Protein AF-A0A6H1RC22-F1 (afdb_monomer)

Mean predicted aligned error: 8.2 Å

Nearest PDB structures (foldseek):
  5hxy-assembly5_E  TM=3.233E-01  e=3.311E+00  Thermoplasma acidophilum DSM 1728

Secondary structure (DSSP, 8-state):
-EEES--TTS--SEEE-------SSHHHHHHHHHHHHHHHHHHHHHTT------------PPP---HHHHHHHHHHHHTTT-TTHHHHHHHHHHHTTSTT---TT----SSBGGG--SSTT--B-HHHHHHHHHHHHHHHHHHH--

Radius of gyration: 21.7 Å; Cα contacts (8 Å, |Δi|>4): 119; chains: 1; bounding box: 46×26×67 Å

Structure (mmCIF, N/CA/C/O backbone):
data_AF-A0A6H1RC22-F1
#
_entry.id   AF-A0A6H1RC22-F1
#
loop_
_atom_site.group_PDB
_atom_site.id
_atom_site.type_symbol
_atom_site.label_atom_id
_atom_site.label_alt_id
_atom_site.label_comp_id
_atom_site.label_asym_id
_atom_site.label_entity_id
_atom_site.label_seq_id
_atom_site.pdbx_PDB_ins_code
_atom_site.Cartn_x
_atom_site.Cartn_y
_atom_site.Cartn_z
_atom_site.occupancy
_atom_site.B_iso_or_equiv
_atom_site.auth_seq_id
_atom_site.auth_comp_id
_atom_site.auth_asym_id
_atom_site.auth_atom_id
_atom_site.pdbx_PDB_model_num
ATOM 1 N N . MET A 1 1 ? -0.092 2.365 15.986 1.00 82.75 1 MET A N 1
ATOM 2 C CA . MET A 1 1 ? -1.195 2.708 16.906 1.00 82.75 1 MET A CA 1
ATOM 3 C C . MET A 1 1 ? -0.612 3.524 18.036 1.00 82.75 1 MET A C 1
ATOM 5 O O . MET A 1 1 ? 0.384 3.099 18.607 1.00 82.75 1 MET A O 1
ATOM 9 N N . ASN A 1 2 ? -1.194 4.681 18.311 1.00 93.25 2 ASN A N 1
ATOM 10 C CA . ASN A 1 2 ? -0.829 5.517 19.444 1.00 93.25 2 ASN A CA 1
ATOM 11 C C . ASN A 1 2 ? -1.959 5.438 20.474 1.00 93.25 2 ASN A C 1
ATOM 13 O O . ASN A 1 2 ? -3.116 5.548 20.090 1.00 93.25 2 ASN A O 1
ATOM 17 N N . THR A 1 3 ? -1.657 5.210 21.743 1.00 95.94 3 THR A N 1
ATOM 18 C CA . THR A 1 3 ? -2.657 5.199 22.823 1.00 95.94 3 THR A CA 1
ATOM 19 C C . THR A 1 3 ? -2.416 6.394 23.732 1.00 95.94 3 THR A C 1
ATOM 21 O O . THR A 1 3 ? -1.354 6.993 23.677 1.00 95.94 3 THR A O 1
ATOM 24 N N . LEU A 1 4 ? -3.372 6.785 24.566 1.00 95.75 4 LEU A N 1
ATOM 25 C CA . LEU A 1 4 ? -3.155 7.802 25.598 1.00 95.75 4 LEU A CA 1
ATOM 26 C C . LEU A 1 4 ? -3.646 7.265 26.949 1.00 95.75 4 LEU A C 1
ATOM 28 O O . LEU A 1 4 ? -4.725 6.670 26.989 1.00 95.75 4 LEU A O 1
ATOM 32 N N . PRO A 1 5 ? -2.886 7.442 28.050 1.00 96.06 5 PRO A N 1
ATOM 33 C CA . PRO A 1 5 ? -1.642 8.219 28.171 1.00 96.06 5 PRO A CA 1
ATOM 34 C C . PRO A 1 5 ? -0.338 7.428 27.912 1.00 96.06 5 PRO A C 1
ATOM 36 O O . PRO A 1 5 ? 0.733 7.931 28.222 1.00 96.06 5 PRO A O 1
ATOM 39 N N . GLN A 1 6 ? -0.402 6.200 27.380 1.00 94.19 6 GLN A N 1
ATOM 40 C CA . GLN A 1 6 ? 0.762 5.304 27.179 1.00 94.19 6 GLN A CA 1
ATOM 41 C C . GLN A 1 6 ? 1.479 4.854 28.463 1.00 94.19 6 GLN A C 1
ATOM 43 O O . GLN A 1 6 ? 2.670 4.554 28.439 1.00 94.19 6 GLN A O 1
ATOM 48 N N . GLN A 1 7 ? 0.755 4.751 29.579 1.00 96.56 7 GLN A N 1
ATOM 49 C CA . GLN A 1 7 ? 1.312 4.259 30.840 1.00 96.56 7 GLN A CA 1
ATOM 50 C C . GLN A 1 7 ? 1.029 2.766 31.020 1.00 96.56 7 GLN A C 1
ATOM 52 O O . GLN A 1 7 ? -0.097 2.314 30.834 1.00 96.56 7 GLN A O 1
ATOM 57 N N . VAL A 1 8 ? 2.046 2.006 31.433 1.00 94.94 8 VAL A N 1
ATOM 58 C CA . VAL A 1 8 ? 1.990 0.533 31.542 1.00 94.94 8 VAL A CA 1
ATOM 59 C C . VAL A 1 8 ? 0.913 0.009 32.499 1.00 94.94 8 VAL A C 1
ATOM 61 O O . VAL A 1 8 ? 0.466 -1.123 32.357 1.00 94.94 8 VAL A O 1
ATOM 64 N N . ASN A 1 9 ? 0.499 0.819 33.474 1.00 96.19 9 ASN A N 1
ATOM 65 C CA . ASN A 1 9 ? -0.458 0.468 34.524 1.00 96.19 9 ASN A CA 1
ATOM 66 C C . ASN A 1 9 ? -1.763 1.282 34.460 1.00 96.19 9 ASN A C 1
ATOM 68 O O . ASN A 1 9 ? -2.521 1.289 35.428 1.00 96.19 9 ASN A O 1
ATOM 72 N N . VAL A 1 10 ? -2.019 1.985 33.354 1.00 96.88 10 VAL A N 1
ATOM 73 C CA . VAL A 1 10 ? -3.242 2.772 33.154 1.00 96.88 10 VAL A CA 1
ATOM 74 C C . VAL A 1 10 ? -3.958 2.243 31.922 1.00 96.88 10 VAL A C 1
ATOM 76 O O . VAL A 1 10 ? -3.371 2.167 30.843 1.00 96.88 10 VAL A O 1
ATOM 79 N N . VAL A 1 11 ? -5.236 1.893 32.073 1.00 95.56 11 VAL A N 1
ATOM 80 C CA . VAL A 1 11 ? -6.078 1.523 30.929 1.00 95.56 11 VAL A CA 1
ATOM 81 C C . VAL A 1 11 ? -6.165 2.729 29.982 1.00 95.56 11 VAL A C 1
ATOM 83 O O . VAL A 1 11 ? -6.509 3.819 30.448 1.00 95.56 11 VAL A O 1
ATOM 86 N N . PRO A 1 12 ? -5.842 2.582 28.683 1.00 96.44 12 PRO A N 1
ATOM 87 C CA . PRO A 1 12 ? -5.898 3.697 27.748 1.00 96.44 12 PRO A CA 1
ATOM 88 C C . PRO A 1 12 ? -7.293 4.311 27.658 1.00 96.44 12 PRO A C 1
ATOM 90 O O . PRO A 1 12 ? -8.277 3.597 27.484 1.00 96.44 12 PRO A O 1
ATOM 93 N N . ALA A 1 13 ? -7.363 5.638 27.719 1.00 96.31 13 ALA A N 1
ATOM 94 C CA . ALA A 1 13 ? -8.609 6.380 27.538 1.00 96.31 13 ALA A CA 1
ATOM 95 C C . ALA A 1 13 ? -8.909 6.663 26.057 1.00 96.31 13 ALA A C 1
ATOM 97 O O . ALA A 1 13 ? -10.050 6.924 25.694 1.00 96.31 13 ALA A O 1
ATOM 98 N N . ALA A 1 14 ? -7.883 6.631 25.201 1.00 96.06 14 ALA A N 1
ATOM 99 C CA . ALA A 1 14 ? -8.016 6.858 23.768 1.00 96.06 14 ALA A CA 1
ATOM 100 C C . ALA A 1 14 ? -6.953 6.085 22.982 1.00 96.06 14 ALA A C 1
ATOM 102 O O . ALA A 1 14 ? -5.861 5.800 23.488 1.00 96.06 14 ALA A O 1
ATOM 103 N N . ALA A 1 15 ? -7.267 5.795 21.720 1.00 95.44 15 ALA A N 1
ATOM 104 C CA . ALA A 1 15 ? -6.332 5.244 20.753 1.00 95.44 15 ALA A CA 1
ATOM 105 C C . ALA A 1 15 ? -6.523 5.901 19.381 1.00 95.44 15 ALA A C 1
ATOM 107 O O . ALA A 1 15 ? -7.643 6.129 18.936 1.00 95.44 15 ALA A O 1
ATOM 108 N N . THR A 1 16 ? -5.416 6.165 18.696 1.00 95.88 16 THR A N 1
ATOM 109 C CA . THR A 1 16 ? -5.369 6.639 17.315 1.00 95.88 16 THR A CA 1
ATOM 110 C C . THR A 1 16 ? -4.681 5.590 16.454 1.00 95.88 16 THR A C 1
ATOM 112 O O . THR A 1 16 ? -3.581 5.106 16.758 1.00 95.88 16 THR A O 1
ATOM 115 N N . LEU A 1 17 ? -5.340 5.233 15.357 1.00 95.50 17 LEU A N 1
ATOM 116 C CA . LEU A 1 17 ? -4.864 4.262 14.385 1.00 95.50 17 LEU A CA 1
ATOM 117 C C . LEU A 1 17 ? -4.802 4.918 13.007 1.00 95.50 17 LEU A C 1
ATOM 119 O O . LEU A 1 17 ? -5.612 5.777 12.678 1.00 95.50 17 LEU A O 1
ATOM 123 N N . THR A 1 18 ? -3.843 4.479 12.201 1.00 95.25 18 THR A N 1
ATOM 124 C CA . THR A 1 18 ? -3.734 4.847 10.789 1.00 95.25 18 THR A CA 1
ATOM 125 C C . THR A 1 18 ? -3.823 3.562 9.989 1.00 95.25 18 THR A C 1
ATOM 127 O O . THR A 1 18 ? -3.180 2.573 10.347 1.00 95.25 18 THR A O 1
ATOM 130 N N . VAL A 1 19 ? -4.629 3.570 8.932 1.00 93.19 19 VAL A N 1
ATOM 131 C CA . VAL A 1 19 ? -4.853 2.406 8.075 1.00 93.19 19 VAL A CA 1
ATOM 132 C C . VAL A 1 19 ? -4.487 2.783 6.647 1.00 93.19 19 VAL A C 1
ATOM 134 O O . VAL A 1 19 ? -4.988 3.775 6.123 1.00 93.19 19 VAL A O 1
ATOM 137 N N . ASP A 1 20 ? -3.611 1.994 6.030 1.00 91.69 20 ASP A N 1
ATOM 138 C CA . ASP A 1 20 ? -3.251 2.118 4.618 1.00 91.69 20 ASP A CA 1
ATOM 139 C C . ASP A 1 20 ? -3.984 1.032 3.827 1.00 91.69 20 ASP A C 1
ATOM 141 O O . ASP A 1 20 ? -3.882 -0.154 4.145 1.00 91.69 20 ASP A O 1
ATOM 145 N N . LEU A 1 21 ? -4.757 1.439 2.820 1.00 89.88 21 LEU A N 1
ATOM 146 C CA . LEU A 1 21 ? -5.548 0.536 1.989 1.00 89.88 21 LEU A CA 1
ATOM 147 C C . LEU A 1 21 ? -5.110 0.651 0.536 1.00 89.88 21 LEU A C 1
ATOM 149 O O . LEU A 1 21 ? -4.992 1.751 -0.005 1.00 89.88 21 LEU A O 1
ATOM 153 N N . ARG A 1 22 ? -4.912 -0.500 -0.109 1.00 85.50 22 ARG A N 1
ATOM 154 C CA . ARG A 1 22 ? -4.491 -0.589 -1.509 1.00 85.50 22 ARG A CA 1
ATOM 155 C C . ARG A 1 22 ? -5.310 -1.638 -2.231 1.00 85.50 22 ARG A C 1
ATOM 157 O O . ARG A 1 22 ? -5.497 -2.746 -1.734 1.00 85.50 22 ARG A O 1
ATOM 164 N N . ALA A 1 23 ? -5.795 -1.275 -3.408 1.00 83.19 23 ALA A N 1
ATOM 165 C CA . ALA A 1 23 ? -6.397 -2.203 -4.345 1.00 83.19 23 ALA A CA 1
ATOM 166 C C . ALA A 1 23 ? -6.161 -1.694 -5.773 1.00 83.19 23 ALA A C 1
ATOM 168 O O . ALA A 1 23 ? -6.157 -0.479 -5.984 1.00 83.19 23 ALA A O 1
ATOM 169 N N . PRO A 1 24 ? -6.012 -2.596 -6.760 1.00 75.75 24 PRO A N 1
ATOM 170 C CA . PRO A 1 24 ? -5.891 -2.202 -8.162 1.00 75.75 24 PRO A CA 1
ATOM 171 C C . PRO A 1 24 ? -7.185 -1.570 -8.695 1.00 75.75 24 PRO A C 1
ATOM 173 O O . PRO A 1 24 ? -7.148 -0.766 -9.621 1.00 75.75 24 PRO A O 1
ATOM 176 N N . GLU A 1 25 ? -8.328 -1.928 -8.103 1.00 82.81 25 GLU A N 1
ATOM 177 C CA . GLU A 1 25 ? -9.649 -1.456 -8.497 1.00 82.81 25 GLU A CA 1
ATOM 178 C C . GLU A 1 25 ? -10.238 -0.509 -7.450 1.00 82.81 25 GLU A C 1
ATOM 180 O O . GLU A 1 25 ? -10.356 -0.832 -6.265 1.00 82.81 25 GLU A O 1
ATOM 185 N N . GLU A 1 26 ? -10.692 0.646 -7.929 1.00 86.62 26 GLU A N 1
ATOM 186 C CA . GLU A 1 26 ? -11.324 1.704 -7.141 1.00 86.62 26 GLU A CA 1
ATOM 187 C C . GLU A 1 26 ? -12.525 1.203 -6.322 1.00 86.62 26 GLU A C 1
ATOM 189 O O . GLU A 1 26 ? -12.662 1.530 -5.142 1.00 86.62 26 GLU A O 1
ATOM 194 N N . ALA A 1 27 ? -13.365 0.358 -6.925 1.00 90.50 27 ALA A N 1
ATOM 195 C CA . ALA A 1 27 ? -14.555 -0.192 -6.278 1.00 90.50 27 ALA A CA 1
ATOM 196 C C . ALA A 1 27 ? -14.208 -1.099 -5.085 1.00 90.50 27 ALA A C 1
ATOM 198 O O . ALA A 1 27 ? -14.897 -1.081 -4.063 1.00 90.50 27 ALA A O 1
ATOM 199 N N . VAL A 1 28 ? -13.119 -1.865 -5.191 1.00 90.81 28 VAL A N 1
ATOM 200 C CA . VAL A 1 28 ? -12.635 -2.724 -4.104 1.00 90.81 28 VAL A CA 1
ATOM 201 C C . VAL A 1 28 ? -12.114 -1.869 -2.952 1.00 90.81 28 VAL A C 1
ATOM 203 O O . VAL A 1 28 ? -12.442 -2.139 -1.797 1.00 90.81 28 VAL A O 1
ATOM 206 N N . LEU A 1 29 ? -11.367 -0.805 -3.261 1.00 90.88 29 LEU A N 1
ATOM 207 C CA . LEU A 1 29 ? -10.841 0.120 -2.258 1.00 90.88 29 LEU A CA 1
ATOM 208 C C . LEU A 1 29 ? -11.969 0.853 -1.512 1.00 90.88 29 LEU A C 1
ATOM 210 O O . LEU A 1 29 ? -11.961 0.901 -0.284 1.00 90.88 29 LEU A O 1
ATOM 214 N N . ALA A 1 30 ? -12.984 1.334 -2.236 1.00 91.88 30 ALA A N 1
ATOM 215 C CA . ALA A 1 30 ? -14.161 1.971 -1.645 1.00 91.88 30 ALA A CA 1
ATOM 216 C C . ALA A 1 30 ? -14.951 1.014 -0.734 1.00 91.88 30 ALA A C 1
ATOM 218 O O . ALA A 1 30 ? -15.383 1.398 0.355 1.00 91.88 30 ALA A O 1
ATOM 219 N N . LYS A 1 31 ? -15.101 -0.254 -1.145 1.00 95.56 31 LYS A N 1
ATOM 220 C CA . LYS A 1 31 ? -15.747 -1.285 -0.321 1.00 95.56 31 LYS A CA 1
ATOM 221 C C . LYS A 1 31 ? -14.960 -1.560 0.963 1.00 95.56 31 LYS A C 1
ATOM 223 O O . LYS A 1 31 ? -15.568 -1.664 2.025 1.00 95.56 31 LYS A O 1
ATOM 228 N N . ALA A 1 32 ? -13.634 -1.669 0.876 1.00 94.50 32 ALA A N 1
ATOM 229 C CA . ALA A 1 32 ? -12.775 -1.891 2.039 1.00 94.50 32 ALA A CA 1
ATOM 230 C C . ALA A 1 32 ? -12.833 -0.714 3.026 1.00 94.50 32 ALA A C 1
ATOM 232 O O . ALA A 1 32 ? -12.961 -0.933 4.228 1.00 94.50 32 ALA A O 1
ATOM 233 N N . GLU A 1 33 ? -12.811 0.524 2.524 1.00 94.06 33 GLU A N 1
ATOM 234 C CA . GLU A 1 33 ? -12.937 1.724 3.357 1.00 94.06 33 GLU A CA 1
ATOM 235 C C . GLU A 1 33 ? -14.275 1.751 4.111 1.00 94.06 33 GLU A C 1
ATOM 237 O O . GLU A 1 33 ? -14.307 1.970 5.322 1.00 94.06 33 GLU A O 1
ATOM 242 N N . SER A 1 34 ? -15.379 1.460 3.413 1.00 95.12 34 SER A N 1
ATOM 243 C CA . SER A 1 34 ? -16.701 1.373 4.037 1.00 95.12 34 SER A CA 1
ATOM 244 C C . SER A 1 34 ? -16.761 0.268 5.094 1.00 95.12 34 SER A C 1
ATOM 246 O O . SER A 1 34 ? -17.272 0.502 6.188 1.00 95.12 34 SER A O 1
ATOM 248 N N . ALA A 1 35 ? -16.201 -0.911 4.809 1.00 96.62 35 ALA A N 1
ATOM 249 C CA . ALA A 1 35 ? -16.182 -2.027 5.750 1.00 96.62 35 ALA A CA 1
ATOM 250 C C . ALA A 1 35 ? -15.399 -1.699 7.031 1.00 96.62 35 ALA A C 1
ATOM 252 O O . ALA A 1 35 ? -15.850 -2.035 8.121 1.00 96.62 35 ALA A O 1
ATOM 253 N N . ILE A 1 36 ? -14.260 -1.010 6.915 1.00 95.69 36 ILE A N 1
ATOM 254 C CA . ILE A 1 36 ? -13.455 -0.600 8.075 1.00 95.69 36 ILE A CA 1
ATOM 255 C C . ILE A 1 36 ? -14.195 0.413 8.939 1.00 95.69 36 ILE A C 1
ATOM 257 O O . ILE A 1 36 ? -14.136 0.309 10.162 1.00 95.69 36 ILE A O 1
ATOM 261 N N . ARG A 1 37 ? -14.909 1.364 8.327 1.00 95.25 37 ARG A N 1
ATOM 262 C CA . ARG A 1 37 ? -15.712 2.331 9.080 1.00 95.25 37 ARG A CA 1
ATOM 263 C C . ARG A 1 37 ? -16.806 1.644 9.895 1.00 95.25 37 ARG A C 1
ATOM 265 O O . ARG A 1 37 ? -16.841 1.835 11.103 1.00 95.25 37 ARG A O 1
ATOM 272 N N . HIS A 1 38 ? -17.623 0.807 9.255 1.00 96.69 38 HIS A N 1
ATOM 273 C CA . HIS A 1 38 ? -18.692 0.081 9.950 1.00 96.69 38 HIS A CA 1
ATOM 274 C C . HIS A 1 38 ? -18.128 -0.821 11.051 1.00 96.69 38 HIS A C 1
ATOM 276 O O . HIS A 1 38 ? -18.627 -0.823 12.168 1.00 96.69 38 HIS A O 1
ATOM 282 N N . PHE A 1 39 ? -17.028 -1.526 10.773 1.00 96.69 39 PHE A N 1
ATOM 283 C CA . PHE A 1 39 ? -16.373 -2.354 11.780 1.00 96.69 39 PHE A CA 1
ATOM 284 C C . PHE A 1 39 ? -15.890 -1.534 12.987 1.00 96.69 39 PHE A C 1
ATOM 286 O O . PHE A 1 39 ? -16.043 -1.970 14.124 1.00 96.69 39 PHE A O 1
ATOM 293 N N . ALA A 1 40 ? -15.322 -0.346 12.766 1.00 96.00 40 ALA A N 1
ATOM 294 C CA . ALA A 1 40 ? -14.889 0.527 13.854 1.00 96.00 40 ALA A CA 1
ATOM 295 C C . ALA A 1 40 ? -16.072 1.036 14.698 1.00 96.00 40 ALA A C 1
ATOM 297 O O . ALA A 1 40 ? -15.957 1.095 15.921 1.00 96.00 40 ALA A O 1
ATOM 298 N N . GLU A 1 41 ? -17.199 1.364 14.063 1.00 96.31 41 GLU A N 1
ATOM 299 C CA . GLU A 1 41 ? -18.441 1.763 14.739 1.00 96.31 41 GLU A CA 1
ATOM 300 C C . GLU A 1 41 ? -19.022 0.612 15.577 1.00 96.31 41 GLU A C 1
ATOM 302 O O . GLU A 1 41 ? -19.321 0.802 16.758 1.00 96.31 41 GLU A O 1
ATOM 307 N N . ASP A 1 42 ? -19.093 -0.598 15.013 1.00 97.50 42 ASP A N 1
ATOM 308 C CA . ASP A 1 42 ? -19.576 -1.799 15.704 1.00 97.50 42 ASP A CA 1
ATOM 309 C C . ASP A 1 42 ? -18.709 -2.142 16.923 1.00 97.50 42 ASP A C 1
ATOM 311 O O . ASP A 1 42 ? -19.223 -2.446 18.002 1.00 97.50 42 ASP A O 1
ATOM 315 N N . VAL A 1 43 ? -17.381 -2.068 16.775 1.00 96.25 43 VAL A N 1
ATOM 316 C CA . VAL A 1 43 ? -16.436 -2.304 17.876 1.00 96.25 43 VAL A CA 1
ATOM 317 C C . VAL A 1 43 ? -16.581 -1.228 18.951 1.00 96.25 43 VAL A C 1
ATOM 319 O O . VAL A 1 43 ? -16.615 -1.563 20.135 1.00 96.25 43 VAL A O 1
ATOM 322 N N . ALA A 1 44 ? -16.700 0.048 18.574 1.00 96.19 44 ALA A N 1
ATOM 323 C CA . ALA A 1 44 ? -16.901 1.122 19.542 1.00 96.19 44 ALA A CA 1
ATOM 324 C C . ALA A 1 44 ? -18.168 0.875 20.376 1.00 96.19 44 ALA A C 1
ATOM 326 O O . ALA A 1 44 ? -18.100 0.871 21.605 1.00 96.19 44 ALA A O 1
ATOM 327 N N . LEU A 1 45 ? -19.284 0.538 19.724 1.00 96.69 45 LEU A N 1
ATOM 328 C CA . LEU A 1 45 ? -20.536 0.216 20.405 1.00 96.69 45 LEU A CA 1
ATOM 329 C C . LEU A 1 45 ? -20.403 -1.007 21.325 1.00 96.69 45 LEU A C 1
ATOM 331 O O . LEU A 1 45 ? -20.816 -0.954 22.483 1.00 96.69 45 LEU A O 1
ATOM 335 N N . ALA A 1 46 ? -19.811 -2.098 20.832 1.00 98.00 46 ALA A N 1
ATOM 336 C CA . ALA A 1 46 ? -19.695 -3.353 21.574 1.00 98.00 46 ALA A CA 1
ATOM 337 C C . ALA A 1 46 ? -18.875 -3.218 22.869 1.00 98.00 46 ALA A C 1
ATOM 339 O O . ALA A 1 46 ? -19.167 -3.896 23.854 1.00 98.00 46 ALA A O 1
ATOM 340 N N . TYR A 1 47 ? -17.869 -2.340 22.877 1.00 96.44 47 TYR A N 1
ATOM 341 C CA . TYR A 1 47 ? -16.992 -2.117 24.029 1.00 96.44 47 TYR A CA 1
ATOM 342 C C . TYR A 1 47 ? -17.336 -0.855 24.834 1.00 96.44 47 TYR A C 1
ATOM 344 O O . TYR A 1 47 ? -16.619 -0.524 25.778 1.00 96.44 47 TYR A O 1
ATOM 352 N N . GLY A 1 48 ? -18.431 -0.160 24.502 1.00 96.62 48 GLY A N 1
ATOM 353 C CA . GLY A 1 48 ? -18.829 1.076 25.184 1.00 96.62 48 GLY A CA 1
ATOM 354 C C . GLY A 1 48 ? -17.833 2.225 24.988 1.00 96.62 48 GLY A C 1
ATOM 355 O O . GLY A 1 48 ? -17.686 3.075 25.864 1.00 96.62 48 GLY A O 1
ATOM 356 N N . CYS A 1 49 ? -17.120 2.225 23.864 1.00 96.31 49 CYS A N 1
ATOM 357 C CA . CYS A 1 49 ? -16.230 3.294 23.435 1.00 96.31 49 CYS A CA 1
ATOM 358 C C . CYS A 1 49 ? -16.929 4.213 22.423 1.00 96.31 49 CYS A C 1
ATOM 360 O O . CYS A 1 49 ? -18.004 3.915 21.906 1.00 96.31 49 CYS A O 1
ATOM 362 N N . GLU A 1 50 ? -16.278 5.326 22.099 1.00 96.19 50 GLU A N 1
ATOM 363 C CA . GLU A 1 50 ? -16.734 6.270 21.082 1.00 96.19 50 GLU A CA 1
ATOM 364 C C . GLU A 1 50 ? -15.722 6.335 19.934 1.00 96.19 50 GLU A C 1
ATOM 366 O O . GLU A 1 50 ? -14.517 6.480 20.159 1.00 96.19 50 GLU A O 1
ATOM 371 N N . LEU A 1 51 ? -16.210 6.254 18.693 1.00 95.88 51 LEU A N 1
ATOM 372 C CA . LEU A 1 51 ? -15.414 6.579 17.513 1.00 95.88 51 LEU A CA 1
ATOM 373 C C . LEU A 1 51 ? -15.463 8.094 17.292 1.00 95.88 51 LEU A C 1
ATOM 375 O O . LEU A 1 51 ? -16.391 8.610 16.676 1.00 95.88 51 LEU A O 1
ATOM 379 N N . THR A 1 52 ? -14.461 8.806 17.799 1.00 94.44 52 THR A N 1
ATOM 380 C CA . THR A 1 52 ? -14.434 10.276 1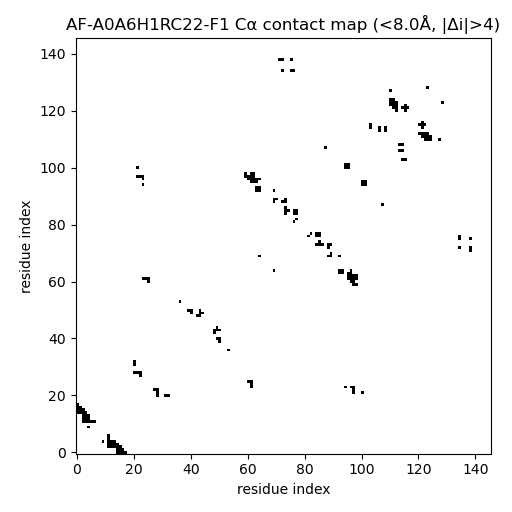7.755 1.00 94.44 52 THR A CA 1
ATOM 381 C C . THR A 1 52 ? -14.131 10.824 16.361 1.00 94.44 52 THR A C 1
ATOM 383 O O . THR A 1 52 ? -14.757 11.788 15.925 1.00 94.44 52 THR A O 1
ATOM 386 N N . THR A 1 53 ? -13.180 10.222 15.641 1.00 93.06 53 THR A N 1
ATOM 387 C CA . THR A 1 53 ? -12.806 10.631 14.282 1.00 93.06 53 THR A CA 1
ATOM 388 C C . THR A 1 53 ? -12.529 9.428 13.381 1.00 93.06 53 THR A C 1
ATOM 390 O O . THR A 1 53 ? -11.896 8.448 13.770 1.00 93.06 53 THR A O 1
ATOM 393 N N . CYS A 1 54 ? -12.999 9.512 12.134 1.00 94.19 54 CYS A N 1
ATOM 394 C CA . CYS A 1 54 ? -12.690 8.557 11.071 1.00 94.19 54 CYS A CA 1
ATOM 395 C C . CYS A 1 54 ? -12.627 9.304 9.735 1.00 94.19 54 CYS A C 1
ATOM 397 O O . CYS A 1 54 ? -13.636 9.489 9.049 1.00 94.19 54 CYS A O 1
ATOM 399 N N . GLU A 1 55 ? -11.432 9.761 9.375 1.00 93.56 55 GLU A N 1
ATOM 400 C CA . GLU A 1 55 ? -11.217 10.596 8.196 1.00 93.56 55 GLU A CA 1
ATOM 401 C C . GLU A 1 55 ? -10.298 9.939 7.168 1.00 93.56 55 GLU A C 1
ATOM 403 O O . GLU A 1 55 ? -9.397 9.162 7.489 1.00 93.56 55 GLU A O 1
ATOM 408 N N . ARG A 1 56 ? -10.522 10.282 5.898 1.00 92.81 56 ARG A N 1
ATOM 409 C CA . ARG A 1 56 ? -9.632 9.889 4.810 1.00 92.81 56 ARG A CA 1
ATOM 410 C C . ARG A 1 56 ? -8.515 10.921 4.695 1.00 92.81 56 ARG A C 1
ATOM 412 O O . ARG A 1 56 ? -8.750 12.025 4.219 1.00 92.81 56 ARG A O 1
ATOM 419 N N . MET A 1 57 ? -7.297 10.528 5.059 1.00 92.50 57 MET A N 1
ATOM 420 C CA . MET A 1 57 ? -6.125 11.410 4.987 1.00 92.50 57 MET A CA 1
ATOM 421 C C . MET A 1 57 ? -5.603 11.605 3.556 1.00 92.50 57 MET A C 1
ATOM 423 O O . MET A 1 57 ? -5.079 12.662 3.221 1.00 92.50 57 MET A O 1
ATOM 427 N N . SER A 1 58 ? -5.706 10.579 2.705 1.00 90.88 58 SER A N 1
ATOM 428 C CA . SER A 1 58 ? -5.185 10.614 1.334 1.00 90.88 58 SER A CA 1
ATOM 429 C C . SER A 1 58 ? -5.960 9.676 0.411 1.00 90.88 58 SER A C 1
ATOM 431 O O . SER A 1 58 ? -6.481 8.646 0.843 1.00 90.88 58 SER A O 1
ATOM 433 N N . ARG A 1 59 ? -6.025 10.030 -0.878 1.00 88.00 59 ARG A N 1
ATOM 434 C CA . ARG A 1 59 ? -6.546 9.174 -1.947 1.00 88.00 59 ARG A CA 1
ATOM 435 C C . ARG A 1 59 ? -5.681 9.306 -3.188 1.00 88.00 59 ARG A C 1
ATOM 437 O O . ARG A 1 59 ? -5.495 10.403 -3.703 1.00 88.00 59 ARG A O 1
ATOM 444 N N . THR A 1 60 ? -5.210 8.174 -3.697 1.00 83.56 60 THR A N 1
ATOM 445 C CA . THR A 1 60 ? -4.533 8.103 -4.995 1.00 83.56 60 THR A CA 1
ATOM 446 C C . THR A 1 60 ? -5.365 7.230 -5.921 1.00 83.56 60 THR A C 1
ATOM 448 O O . THR A 1 60 ? -5.646 6.082 -5.585 1.00 83.56 60 THR A O 1
ATOM 451 N N . ALA A 1 61 ? -5.786 7.783 -7.059 1.00 77.12 61 ALA A N 1
ATOM 452 C CA . ALA A 1 61 ? -6.488 7.015 -8.080 1.00 77.12 61 ALA A CA 1
ATOM 453 C C . ALA A 1 61 ? -5.532 6.006 -8.747 1.00 77.12 61 ALA A C 1
ATOM 455 O O . ALA A 1 61 ? -4.344 6.319 -8.890 1.00 77.12 61 ALA A O 1
ATOM 456 N N . PRO A 1 62 ? -6.028 4.836 -9.192 1.00 74.62 62 PRO A N 1
ATOM 457 C CA . PRO A 1 62 ? -5.240 3.905 -9.988 1.00 74.62 62 PRO A CA 1
ATOM 458 C C . PRO A 1 62 ? -4.664 4.588 -11.244 1.00 74.62 62 PRO A C 1
ATOM 460 O O . PRO A 1 62 ? -5.405 5.054 -12.107 1.00 74.62 62 PRO A O 1
ATOM 463 N N . ALA A 1 63 ? -3.341 4.666 -11.352 1.00 73.75 63 ALA A N 1
ATOM 464 C CA . ALA A 1 63 ? -2.631 5.143 -12.532 1.00 73.75 63 ALA A CA 1
ATOM 465 C C . ALA A 1 63 ? -2.575 4.064 -13.629 1.00 73.75 63 ALA A C 1
ATOM 467 O O . ALA A 1 63 ? -2.563 2.867 -13.367 1.00 73.75 63 ALA A O 1
ATOM 468 N N . THR A 1 64 ? -2.491 4.462 -14.890 1.00 74.81 64 THR A N 1
ATOM 469 C CA . THR A 1 64 ? -2.194 3.521 -15.978 1.00 74.81 64 THR A CA 1
ATOM 470 C C . THR A 1 64 ? -0.928 3.971 -16.683 1.00 74.81 64 THR A C 1
ATOM 472 O O . THR A 1 64 ? -0.650 5.166 -16.776 1.00 74.81 64 THR A O 1
ATOM 475 N N . PHE A 1 65 ? -0.124 3.010 -17.128 1.00 81.88 65 PHE A N 1
ATOM 476 C CA . PHE A 1 65 ? 1.008 3.290 -18.002 1.00 81.88 65 PHE A CA 1
ATOM 477 C C . PHE A 1 65 ? 0.549 3.195 -19.451 1.00 81.88 65 PHE A C 1
ATOM 479 O O . PHE A 1 65 ? -0.240 2.310 -19.785 1.00 81.88 65 PHE A O 1
ATOM 486 N N . ASP A 1 66 ? 1.084 4.068 -20.303 1.00 85.38 66 ASP A N 1
ATOM 487 C CA . ASP A 1 66 ? 0.927 3.945 -21.749 1.00 85.38 66 ASP A CA 1
ATOM 488 C C . ASP A 1 66 ? 1.450 2.563 -22.198 1.00 85.38 66 ASP A C 1
ATOM 490 O O . ASP A 1 66 ? 2.632 2.260 -21.974 1.00 85.38 66 ASP A O 1
ATOM 494 N N . PRO A 1 67 ? 0.604 1.709 -22.809 1.00 86.69 67 PRO A N 1
ATOM 495 C CA . PRO A 1 67 ? 1.006 0.382 -23.262 1.00 86.69 67 PRO A CA 1
ATOM 496 C C . PRO A 1 67 ? 2.234 0.400 -24.175 1.00 86.69 67 PRO A C 1
ATOM 498 O O . PRO A 1 67 ? 3.096 -0.465 -24.033 1.00 86.69 67 PRO A O 1
ATOM 501 N N . ALA A 1 68 ? 2.372 1.412 -25.039 1.00 87.25 68 ALA A N 1
ATOM 502 C CA . ALA A 1 68 ? 3.508 1.526 -25.947 1.00 87.25 68 ALA A CA 1
ATOM 503 C C . ALA A 1 68 ? 4.822 1.738 -25.182 1.00 87.25 68 ALA A C 1
ATOM 505 O O . ALA A 1 68 ? 5.857 1.169 -25.536 1.00 87.25 68 ALA A O 1
ATOM 506 N N . VAL A 1 69 ? 4.793 2.512 -24.093 1.00 87.31 69 VAL A N 1
ATOM 507 C CA . VAL A 1 69 ? 5.959 2.696 -23.214 1.00 87.31 69 VAL A CA 1
ATOM 508 C C . VAL A 1 69 ? 6.287 1.395 -22.483 1.00 87.31 69 VAL A C 1
ATOM 510 O O . VAL A 1 69 ? 7.457 1.019 -22.399 1.00 87.31 69 VAL A O 1
ATOM 513 N N . VAL A 1 70 ? 5.272 0.679 -21.988 1.00 88.56 70 VAL A N 1
ATOM 514 C CA . VAL A 1 70 ? 5.454 -0.616 -21.310 1.00 88.56 70 VAL A CA 1
ATOM 515 C C . VAL A 1 70 ? 6.097 -1.636 -22.243 1.00 88.56 70 VAL A C 1
ATOM 517 O O . VAL A 1 70 ? 7.059 -2.290 -21.840 1.00 88.56 70 VAL A O 1
ATOM 520 N N . ASP A 1 71 ? 5.608 -1.747 -23.477 1.00 87.81 71 ASP A N 1
ATOM 521 C CA . ASP A 1 71 ? 6.143 -2.660 -24.488 1.00 87.81 71 ASP A CA 1
ATOM 522 C C . ASP A 1 71 ? 7.609 -2.340 -24.799 1.00 87.81 71 ASP A C 1
ATOM 524 O O . ASP A 1 71 ? 8.468 -3.213 -24.694 1.00 87.81 71 ASP A O 1
ATOM 528 N N . ARG A 1 72 ? 7.945 -1.063 -25.018 1.00 87.06 72 ARG A N 1
ATOM 529 C CA . ARG A 1 72 ? 9.335 -0.633 -25.264 1.00 87.06 72 ARG A CA 1
ATOM 530 C C . ARG A 1 72 ? 10.284 -0.971 -24.121 1.00 87.06 72 ARG A C 1
ATOM 532 O O . ARG A 1 72 ? 11.435 -1.342 -24.361 1.00 87.06 72 ARG A O 1
ATOM 539 N N . VAL A 1 73 ? 9.846 -0.796 -22.873 1.00 87.81 73 VAL A N 1
ATOM 540 C CA . VAL A 1 73 ? 10.644 -1.187 -21.701 1.00 87.81 73 VAL A CA 1
ATOM 541 C C . VAL A 1 73 ? 10.822 -2.703 -21.692 1.00 87.81 73 VAL A C 1
ATOM 543 O O . VAL A 1 73 ? 11.935 -3.186 -21.491 1.00 87.81 73 VAL A O 1
ATOM 546 N N . ALA A 1 74 ? 9.740 -3.445 -21.924 1.00 87.25 74 ALA A N 1
ATOM 547 C CA . ALA A 1 74 ? 9.732 -4.897 -21.888 1.00 87.25 74 ALA A CA 1
ATOM 548 C C . ALA A 1 74 ? 10.685 -5.498 -22.939 1.00 87.25 74 ALA A C 1
ATOM 550 O O . ALA A 1 74 ? 11.511 -6.342 -22.588 1.00 87.25 74 ALA A O 1
ATOM 551 N N . ASP A 1 75 ? 10.659 -4.990 -24.170 1.00 86.50 75 ASP A N 1
ATOM 552 C CA . ASP A 1 7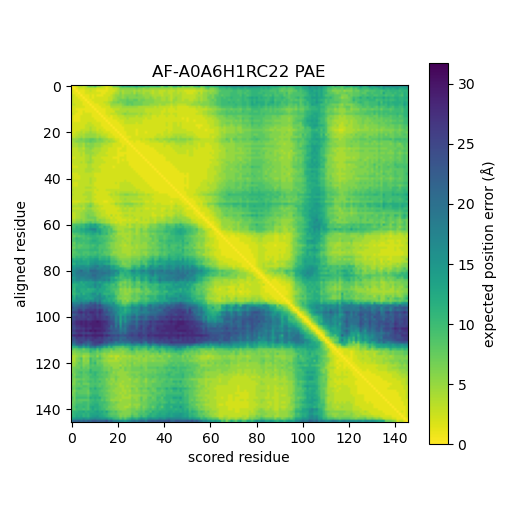5 ? 11.504 -5.461 -25.273 1.00 86.50 75 ASP A CA 1
ATOM 553 C C . ASP A 1 75 ? 12.990 -5.156 -25.027 1.00 86.50 75 ASP A C 1
ATOM 555 O O . ASP A 1 75 ? 13.871 -5.982 -25.267 1.00 86.50 75 ASP A O 1
ATOM 559 N N . ARG A 1 76 ? 13.305 -3.980 -24.467 1.00 84.06 76 ARG A N 1
ATOM 560 C CA . ARG A 1 76 ? 14.695 -3.613 -24.134 1.00 84.06 76 ARG A CA 1
ATOM 561 C C . ARG A 1 76 ? 15.264 -4.424 -22.975 1.00 84.06 76 ARG A C 1
ATOM 563 O O . ARG A 1 76 ? 16.480 -4.613 -22.901 1.00 84.06 76 ARG A O 1
ATOM 570 N N . VAL A 1 77 ? 14.410 -4.868 -22.059 1.00 83.50 77 VAL A N 1
ATOM 571 C CA . VAL A 1 77 ? 14.793 -5.775 -20.974 1.00 83.50 77 VAL A CA 1
ATOM 572 C C . VAL A 1 77 ? 15.007 -7.193 -21.508 1.00 83.50 77 VAL A C 1
ATOM 574 O O . VAL A 1 77 ? 15.981 -7.839 -21.125 1.00 83.50 77 VAL A O 1
ATOM 577 N N . GLU A 1 78 ? 14.155 -7.656 -22.425 1.00 82.75 78 GLU A N 1
ATOM 578 C CA . GLU A 1 78 ? 14.310 -8.948 -23.103 1.00 82.75 78 GLU A CA 1
ATOM 579 C C . GLU A 1 78 ? 15.606 -9.018 -23.920 1.00 82.75 78 GLU A C 1
ATOM 581 O O . GLU A 1 78 ? 16.365 -9.978 -23.790 1.00 82.75 78 GLU A O 1
ATOM 586 N N . ALA A 1 79 ? 15.945 -7.951 -24.652 1.00 82.56 79 ALA A N 1
ATOM 587 C CA . ALA A 1 79 ? 17.186 -7.844 -25.425 1.00 82.56 79 ALA A CA 1
ATOM 588 C C . ALA A 1 79 ? 18.474 -7.966 -24.581 1.00 82.56 79 ALA A C 1
ATOM 590 O O . ALA A 1 79 ? 19.564 -8.126 -25.126 1.00 82.56 79 ALA A O 1
ATOM 591 N N . ARG A 1 80 ? 18.375 -7.888 -23.248 1.00 77.19 80 ARG A N 1
ATOM 592 C CA . ARG A 1 80 ? 19.494 -8.102 -22.316 1.00 77.19 80 ARG A CA 1
ATOM 593 C C . ARG A 1 80 ? 19.615 -9.545 -21.823 1.00 77.19 80 ARG A C 1
ATOM 595 O O . ARG A 1 80 ? 20.469 -9.819 -20.986 1.00 77.19 80 ARG A O 1
ATOM 602 N N . GLY A 1 81 ? 18.781 -10.457 -22.323 1.00 77.62 81 GLY A N 1
ATOM 603 C CA . GLY A 1 81 ? 18.855 -11.883 -22.011 1.00 77.62 81 GLY A CA 1
ATOM 604 C C . GLY A 1 81 ? 18.454 -12.223 -20.576 1.00 77.62 81 GLY A C 1
ATOM 605 O O . GLY A 1 81 ? 18.926 -13.221 -20.041 1.00 77.62 81 GLY A O 1
ATOM 606 N N . LEU A 1 82 ? 17.615 -11.400 -19.936 1.00 71.88 82 LEU A N 1
ATOM 607 C CA . LEU A 1 82 ? 17.110 -11.643 -18.582 1.00 71.88 82 LEU A CA 1
ATOM 608 C C . LEU A 1 82 ? 15.830 -12.500 -18.640 1.00 71.88 82 LEU A C 1
ATOM 610 O O . LEU A 1 82 ? 14.773 -11.984 -19.019 1.00 71.88 82 LEU A O 1
ATOM 614 N N . PRO A 1 83 ? 15.869 -13.789 -18.250 1.00 72.88 83 PRO A N 1
ATOM 615 C CA . PRO A 1 83 ? 14.706 -14.666 -18.363 1.00 72.88 83 PRO A CA 1
ATOM 616 C C . PRO A 1 83 ? 13.537 -14.173 -17.501 1.00 72.88 83 PRO A C 1
ATOM 618 O O . PRO A 1 83 ? 13.718 -13.809 -16.340 1.00 72.88 83 PRO A O 1
ATOM 621 N N . GLY A 1 84 ? 12.327 -14.155 -18.067 1.00 73.38 84 GLY A N 1
ATOM 622 C CA . GLY A 1 84 ? 11.096 -13.768 -17.361 1.00 73.38 84 GLY A CA 1
ATOM 623 C C . GLY A 1 84 ? 10.937 -12.267 -17.080 1.00 73.38 84 GLY A C 1
ATOM 624 O O . GLY A 1 84 ? 9.903 -11.842 -16.559 1.00 73.38 84 GLY A O 1
ATOM 625 N N . ALA A 1 85 ? 11.915 -11.441 -17.451 1.00 75.94 85 ALA A N 1
ATOM 626 C CA . ALA A 1 85 ? 11.917 -10.027 -17.104 1.00 75.94 85 ALA A CA 1
ATOM 627 C C . ALA A 1 85 ? 10.881 -9.208 -17.906 1.00 75.94 85 ALA A C 1
ATOM 629 O O . ALA A 1 85 ? 10.257 -8.303 -17.352 1.00 75.94 85 ALA A O 1
ATOM 630 N N . GLN A 1 86 ? 10.586 -9.594 -19.152 1.00 80.88 86 GLN A N 1
ATOM 631 C CA . GLN A 1 86 ? 9.505 -9.004 -19.957 1.00 80.88 86 GLN A CA 1
ATOM 632 C C . GLN A 1 86 ? 8.127 -9.191 -19.288 1.00 80.88 86 GLN A C 1
ATOM 634 O O . GLN A 1 86 ? 7.354 -8.243 -19.126 1.00 80.88 86 GLN A O 1
ATOM 639 N N . ALA A 1 87 ? 7.832 -10.412 -18.826 1.00 79.75 87 ALA A N 1
ATOM 640 C CA . ALA A 1 87 ? 6.593 -10.721 -18.116 1.00 79.75 87 ALA A CA 1
ATOM 641 C C . ALA A 1 87 ? 6.496 -9.959 -16.784 1.00 79.75 87 ALA A C 1
ATOM 643 O O . ALA A 1 87 ? 5.415 -9.487 -16.424 1.00 79.75 87 ALA A O 1
ATOM 644 N N . LEU A 1 88 ? 7.618 -9.794 -16.075 1.00 76.12 88 LEU A N 1
ATOM 645 C CA . LEU A 1 88 ? 7.684 -9.011 -14.843 1.00 76.12 88 LEU A CA 1
ATOM 646 C C . LEU A 1 88 ? 7.372 -7.527 -15.087 1.00 76.12 88 LEU A C 1
ATOM 648 O O . LEU A 1 88 ? 6.578 -6.959 -14.341 1.00 76.12 88 LEU A O 1
ATOM 652 N N . VAL A 1 89 ? 7.935 -6.913 -16.135 1.00 80.62 89 VAL A N 1
ATOM 653 C CA . VAL A 1 89 ? 7.650 -5.514 -16.512 1.00 80.62 89 VAL A CA 1
ATOM 654 C C . VAL A 1 89 ? 6.160 -5.326 -16.781 1.00 80.62 89 VAL A C 1
ATOM 656 O O . VAL A 1 89 ? 5.532 -4.462 -16.174 1.00 80.62 89 VAL A O 1
ATOM 659 N N . ARG A 1 90 ? 5.564 -6.185 -17.616 1.00 80.38 90 ARG A N 1
ATOM 660 C CA . ARG A 1 90 ? 4.132 -6.115 -17.950 1.00 80.38 90 ARG A CA 1
ATOM 661 C C . ARG A 1 90 ? 3.246 -6.304 -16.713 1.00 80.38 90 ARG A C 1
ATOM 663 O O . ARG A 1 90 ? 2.271 -5.576 -16.535 1.00 80.38 90 ARG A O 1
ATOM 670 N N . ARG A 1 91 ? 3.585 -7.252 -15.831 1.00 76.06 91 ARG A N 1
ATOM 671 C CA . ARG A 1 91 ? 2.866 -7.479 -14.561 1.00 76.06 91 ARG A CA 1
ATOM 672 C C . ARG A 1 91 ? 2.978 -6.282 -13.621 1.00 76.06 91 ARG A C 1
ATOM 674 O O . ARG A 1 91 ? 1.971 -5.885 -13.041 1.00 76.06 91 ARG A O 1
ATOM 681 N N . ARG A 1 92 ? 4.168 -5.689 -13.494 1.00 74.19 92 ARG A N 1
ATOM 682 C CA . ARG A 1 92 ? 4.379 -4.494 -12.668 1.00 74.19 92 ARG A CA 1
ATOM 683 C C . ARG A 1 92 ? 3.663 -3.278 -13.230 1.00 74.19 92 ARG A C 1
ATOM 685 O O . ARG A 1 92 ? 3.024 -2.589 -12.456 1.00 74.19 92 ARG A O 1
ATOM 692 N N . ALA A 1 93 ? 3.669 -3.058 -14.541 1.00 74.50 93 ALA A N 1
ATOM 693 C CA . ALA A 1 93 ? 2.932 -1.956 -15.157 1.00 74.50 93 ALA A CA 1
ATOM 694 C C . ALA A 1 93 ? 1.415 -2.045 -14.908 1.00 74.50 93 ALA A C 1
ATOM 696 O O . ALA A 1 93 ? 0.774 -1.027 -14.672 1.00 74.50 93 ALA A O 1
ATOM 697 N N . ARG A 1 94 ? 0.845 -3.261 -14.879 1.00 71.31 94 ARG A N 1
ATOM 698 C CA . ARG A 1 94 ? -0.567 -3.478 -14.506 1.00 71.31 94 ARG A CA 1
ATOM 699 C C . ARG A 1 94 ? -0.857 -3.210 -13.024 1.00 71.31 94 ARG A C 1
ATOM 701 O O . ARG A 1 94 ? -1.990 -2.892 -12.692 1.00 71.31 94 ARG A O 1
ATOM 708 N N . ARG A 1 95 ? 0.134 -3.378 -12.140 1.00 64.06 95 ARG A N 1
ATOM 709 C CA . ARG A 1 95 ? -0.011 -3.203 -10.680 1.00 64.06 95 ARG A CA 1
ATOM 710 C C . ARG A 1 95 ? 0.414 -1.830 -10.168 1.00 64.06 95 ARG A C 1
ATOM 712 O O . ARG A 1 95 ? 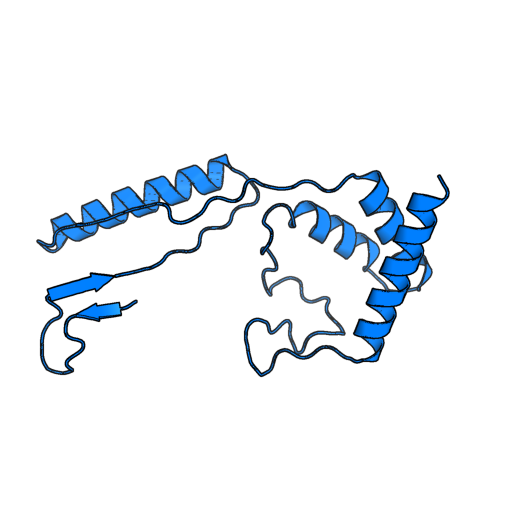-0.098 -1.387 -9.155 1.00 64.06 95 ARG A O 1
ATOM 719 N N . ALA A 1 96 ? 1.296 -1.135 -10.875 1.00 57.44 96 ALA A N 1
ATOM 720 C CA . ALA A 1 96 ? 1.818 0.175 -10.490 1.00 57.44 96 ALA A CA 1
ATOM 721 C C . ALA A 1 96 ? 0.779 1.310 -10.612 1.00 57.44 96 ALA A C 1
ATOM 723 O O . ALA A 1 96 ? 1.106 2.479 -10.408 1.00 57.44 96 ALA A O 1
ATOM 724 N N . ALA A 1 97 ? -0.479 0.958 -10.893 1.00 52.84 97 ALA A N 1
ATOM 725 C CA . ALA A 1 97 ? -1.628 1.833 -10.761 1.00 52.84 97 ALA A CA 1
ATOM 726 C C . ALA A 1 97 ? -1.769 2.407 -9.348 1.00 52.84 97 ALA A C 1
ATOM 728 O O . ALA A 1 97 ? -2.102 3.570 -9.150 1.00 52.84 97 ALA A O 1
ATOM 729 N N . THR A 1 98 ? -1.408 1.637 -8.343 1.00 51.53 98 THR A N 1
ATOM 730 C CA . THR A 1 98 ? -1.241 2.094 -6.971 1.00 51.53 98 THR A CA 1
ATOM 731 C C . THR A 1 98 ? 0.243 2.408 -6.799 1.00 51.53 98 THR A C 1
ATOM 733 O O . THR A 1 98 ? 1.083 1.514 -6.831 1.00 51.53 98 THR A O 1
ATOM 736 N N . ARG A 1 99 ? 0.592 3.695 -6.645 1.00 42.81 99 ARG A N 1
ATOM 737 C CA . ARG A 1 99 ? 1.970 4.255 -6.621 1.00 42.81 99 ARG A CA 1
ATOM 738 C C . ARG A 1 99 ? 2.940 3.589 -5.618 1.00 42.81 99 ARG A C 1
ATOM 740 O O . ARG A 1 99 ? 4.126 3.895 -5.633 1.00 42.81 99 ARG A O 1
ATOM 747 N N . HIS A 1 100 ? 2.442 2.678 -4.781 1.00 45.59 100 HIS A N 1
ATOM 748 C CA . HIS A 1 100 ? 3.183 1.908 -3.788 1.00 45.59 100 HIS A CA 1
ATOM 749 C C . HIS A 1 100 ? 2.896 0.387 -3.791 1.00 45.59 100 HIS A C 1
ATOM 751 O O . HIS A 1 100 ? 3.417 -0.307 -2.922 1.00 45.59 100 HIS A O 1
ATOM 757 N N . ASP A 1 101 ? 2.126 -0.184 -4.732 1.00 46.84 101 ASP A N 1
ATOM 758 C CA . ASP A 1 101 ? 1.919 -1.647 -4.804 1.00 46.84 101 ASP A CA 1
ATOM 759 C C . ASP A 1 101 ? 3.146 -2.371 -5.367 1.00 46.84 101 ASP A C 1
ATOM 761 O O . ASP A 1 101 ? 3.202 -2.851 -6.503 1.00 46.84 101 ASP A O 1
ATOM 765 N N . LEU A 1 102 ? 4.148 -2.505 -4.514 1.00 44.03 102 LEU A N 1
ATOM 766 C CA . LEU A 1 102 ? 5.104 -3.589 -4.594 1.00 44.03 102 LEU A CA 1
ATOM 767 C C . LEU A 1 102 ? 4.821 -4.527 -3.421 1.00 44.03 102 LEU A C 1
ATOM 769 O O . LEU A 1 102 ? 5.459 -4.392 -2.384 1.00 44.03 102 LEU A O 1
ATOM 773 N N . PRO A 1 103 ? 3.868 -5.471 -3.540 1.00 39.66 103 PRO A N 1
ATOM 774 C CA . PRO A 1 103 ? 3.836 -6.580 -2.605 1.00 39.66 103 PRO A CA 1
ATOM 775 C C . PRO A 1 103 ? 5.131 -7.391 -2.760 1.00 39.66 103 PRO A C 1
ATOM 777 O O . PRO A 1 103 ? 5.503 -7.771 -3.874 1.00 39.66 103 PRO A O 1
ATOM 780 N N . ASP A 1 104 ? 5.761 -7.710 -1.630 1.00 43.88 104 ASP A N 1
ATOM 781 C CA . ASP A 1 104 ? 6.976 -8.532 -1.464 1.00 43.88 104 ASP A CA 1
ATOM 782 C C . ASP A 1 104 ? 6.871 -9.977 -1.997 1.00 43.88 104 ASP A C 1
ATOM 784 O O . ASP A 1 104 ? 7.738 -10.810 -1.752 1.00 43.88 104 ASP A O 1
ATOM 788 N N . ARG A 1 105 ? 5.804 -10.333 -2.722 1.00 35.44 105 ARG A N 1
ATOM 789 C CA . ARG A 1 105 ? 5.447 -11.733 -3.007 1.00 35.44 105 ARG A CA 1
ATOM 790 C C . ARG A 1 105 ? 5.786 -12.269 -4.392 1.00 35.44 105 ARG A C 1
ATOM 792 O O . ARG A 1 105 ? 5.590 -13.458 -4.622 1.00 35.44 105 ARG A O 1
ATOM 799 N N . ASP A 1 106 ? 6.323 -11.461 -5.298 1.00 38.72 106 ASP A N 1
ATOM 800 C CA . ASP A 1 106 ? 6.717 -11.956 -6.621 1.00 38.72 106 ASP A CA 1
ATOM 801 C C . ASP A 1 106 ? 8.238 -12.096 -6.684 1.00 38.72 106 ASP A C 1
ATOM 803 O O . ASP A 1 106 ? 8.936 -11.201 -7.165 1.00 38.72 106 ASP A O 1
ATOM 807 N N . GLY A 1 107 ? 8.716 -13.229 -6.154 1.00 36.94 107 GLY A N 1
ATOM 808 C CA . GLY A 1 107 ? 10.106 -13.683 -6.014 1.00 36.94 107 GLY A CA 1
ATOM 809 C C . GLY A 1 107 ? 10.937 -13.756 -7.300 1.00 36.94 107 GLY A C 1
ATOM 810 O O . GLY A 1 107 ? 11.518 -14.786 -7.625 1.00 36.94 107 GLY A O 1
ATOM 811 N N . VAL A 1 108 ? 11.047 -12.644 -8.020 1.00 39.34 108 VAL A N 1
ATOM 812 C CA . VAL A 1 108 ? 12.019 -12.421 -9.089 1.00 39.34 108 VAL A CA 1
ATOM 813 C C . VAL A 1 108 ? 12.629 -11.039 -8.870 1.00 39.34 108 VAL A C 1
ATOM 815 O O . VAL A 1 108 ? 12.297 -10.054 -9.532 1.00 39.34 108 VAL A O 1
ATOM 818 N N . ARG A 1 109 ? 13.521 -10.948 -7.883 1.00 52.09 109 ARG A N 1
ATOM 819 C CA . ARG A 1 109 ? 14.432 -9.814 -7.715 1.00 52.09 109 ARG A CA 1
ATOM 820 C C . ARG A 1 109 ? 15.808 -10.375 -7.411 1.00 52.09 109 ARG A C 1
ATOM 822 O O . ARG A 1 109 ? 16.076 -10.789 -6.297 1.00 52.09 109 ARG A O 1
ATOM 829 N N . ARG A 1 110 ? 16.687 -10.366 -8.412 1.00 47.78 110 ARG A N 1
ATOM 830 C CA . ARG A 1 110 ? 18.119 -10.606 -8.186 1.00 47.78 110 ARG A CA 1
ATOM 831 C C . ARG A 1 110 ? 18.798 -9.449 -7.426 1.00 47.78 110 ARG A C 1
ATOM 833 O O . ARG A 1 110 ? 19.949 -9.594 -7.052 1.00 47.78 110 ARG A O 1
ATOM 840 N N . SER A 1 111 ? 18.075 -8.350 -7.176 1.00 52.22 111 SER A N 1
ATOM 841 C CA . SER A 1 111 ? 18.648 -7.043 -6.846 1.00 52.22 111 SER A CA 1
ATOM 842 C C . SER A 1 111 ? 18.178 -6.400 -5.546 1.00 52.22 111 SER A C 1
ATOM 844 O O . SER A 1 111 ? 18.562 -5.275 -5.289 1.00 52.22 111 SER A O 1
ATOM 846 N N . GLN A 1 112 ? 17.278 -7.011 -4.784 1.00 57.25 112 GLN A N 1
ATOM 847 C CA . GLN A 1 112 ? 16.833 -6.496 -3.484 1.00 57.25 112 GLN A CA 1
ATOM 848 C C . GLN A 1 112 ? 16.980 -7.672 -2.540 1.00 57.25 112 GLN A C 1
ATOM 850 O O . GLN A 1 112 ? 16.445 -8.731 -2.873 1.00 57.25 112 GLN A O 1
ATOM 855 N N . ARG A 1 113 ? 17.712 -7.527 -1.433 1.00 65.12 113 ARG A N 1
AT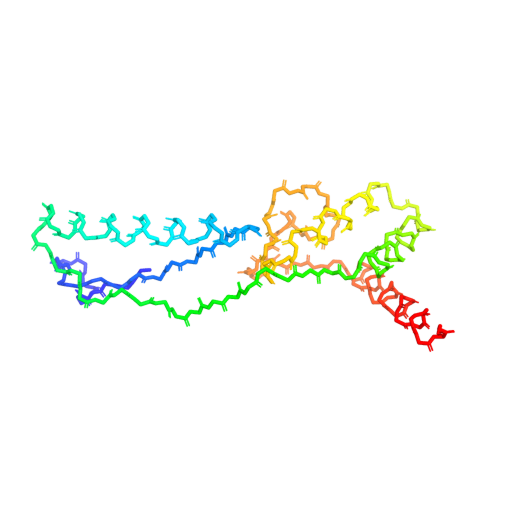OM 856 C CA . ARG A 1 113 ? 17.865 -8.585 -0.421 1.00 65.12 113 ARG A CA 1
ATOM 857 C C . ARG A 1 113 ? 16.472 -9.087 -0.020 1.00 65.12 113 ARG A C 1
ATOM 859 O O . ARG A 1 113 ? 15.758 -8.402 0.697 1.00 65.12 113 ARG A O 1
ATOM 866 N N . ASP A 1 114 ? 16.049 -10.212 -0.590 1.00 67.19 114 ASP A N 1
ATOM 867 C CA . ASP A 1 114 ? 14.735 -10.840 -0.402 1.00 67.19 114 ASP A CA 1
ATOM 868 C C . ASP A 1 114 ? 13.511 -9.920 -0.590 1.00 67.19 114 ASP A C 1
ATOM 870 O O . ASP A 1 114 ? 12.434 -10.183 -0.065 1.00 67.19 114 ASP A O 1
ATOM 874 N N . GLY A 1 115 ? 13.653 -8.843 -1.371 1.00 68.81 115 GLY A N 1
ATOM 875 C CA . GLY A 1 115 ? 12.578 -7.874 -1.599 1.00 68.81 115 GLY A CA 1
ATOM 876 C C . GLY A 1 115 ? 12.362 -6.850 -0.482 1.00 68.81 115 GLY A C 1
ATOM 877 O O . GLY A 1 115 ? 11.485 -6.013 -0.658 1.00 68.81 115 GLY A O 1
ATOM 878 N N . ILE A 1 116 ? 13.176 -6.865 0.581 1.00 77.44 116 ILE A N 1
ATOM 879 C CA . ILE A 1 116 ? 13.095 -5.932 1.715 1.00 77.44 116 ILE A CA 1
ATOM 880 C C . ILE A 1 116 ? 13.034 -4.479 1.226 1.00 77.44 116 ILE A C 1
ATOM 882 O O . ILE A 1 116 ? 13.862 -4.052 0.423 1.00 77.44 116 ILE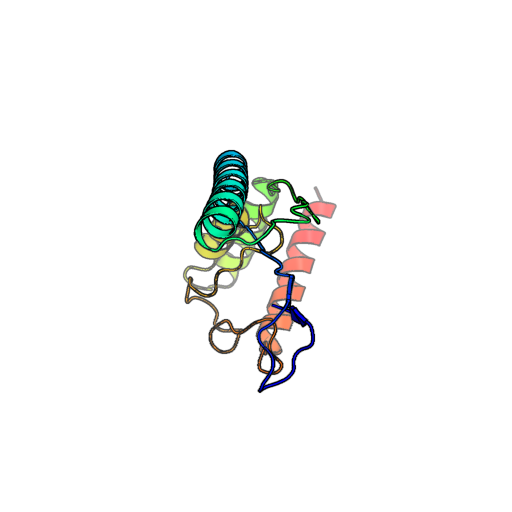 A O 1
ATOM 886 N N . SER A 1 117 ? 12.074 -3.720 1.753 1.00 76.75 117 SER A N 1
ATOM 887 C CA . SER A 1 117 ? 11.931 -2.281 1.528 1.00 76.75 117 SER A CA 1
ATOM 888 C C . SER A 1 117 ? 11.411 -1.586 2.790 1.00 76.75 117 SER A C 1
ATOM 890 O O . SER A 1 117 ? 10.880 -2.250 3.681 1.00 76.75 117 SER A O 1
ATOM 892 N N . HIS A 1 118 ? 11.589 -0.265 2.899 1.00 78.44 118 HIS A N 1
ATOM 893 C CA . HIS A 1 118 ? 11.275 0.521 4.108 1.00 78.44 118 HIS A CA 1
ATOM 894 C C . HIS A 1 118 ? 12.033 0.054 5.366 1.00 78.44 118 HIS A C 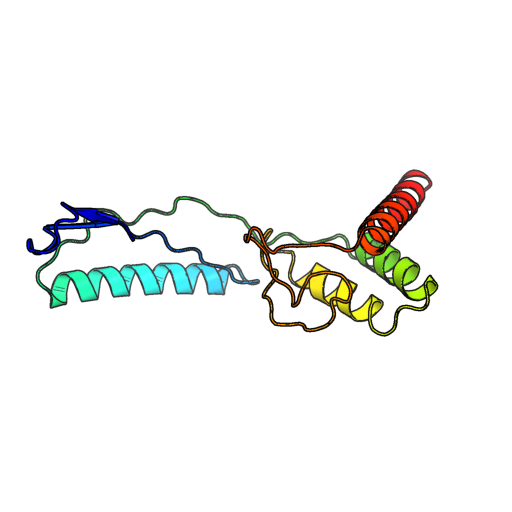1
ATOM 896 O O . HIS A 1 118 ? 11.567 0.226 6.494 1.00 78.44 118 HIS A O 1
ATOM 902 N N . SER A 1 119 ? 13.220 -0.521 5.171 1.00 85.19 119 SER A N 1
ATOM 903 C CA . SER A 1 119 ? 14.103 -1.011 6.228 1.00 85.19 119 SER A CA 1
ATOM 904 C C . SER A 1 119 ? 15.528 -0.516 5.982 1.00 85.19 119 SER A C 1
ATOM 906 O O . SER A 1 119 ? 15.922 -0.402 4.823 1.00 85.19 119 SER A O 1
ATOM 908 N N . PRO A 1 120 ? 16.342 -0.279 7.027 1.00 87.25 120 PRO A N 1
ATOM 909 C CA . PRO A 1 120 ? 17.778 -0.041 6.866 1.00 87.25 120 PRO A CA 1
ATOM 910 C C . PRO A 1 120 ? 18.518 -1.166 6.122 1.00 87.25 120 PRO A C 1
ATOM 912 O O . PRO A 1 120 ? 19.570 -0.917 5.544 1.00 87.25 120 PRO A O 1
ATOM 915 N N . ASP A 1 121 ? 17.961 -2.381 6.122 1.00 85.25 121 ASP A N 1
ATOM 916 C CA . ASP A 1 121 ? 18.503 -3.542 5.406 1.00 85.25 121 ASP A CA 1
ATOM 917 C C . ASP A 1 121 ? 18.114 -3.577 3.914 1.00 85.25 121 ASP A C 1
ATOM 919 O O . ASP A 1 121 ? 18.527 -4.486 3.186 1.00 85.25 121 ASP A O 1
ATOM 923 N N . GLU A 1 122 ? 17.304 -2.617 3.450 1.00 83.56 122 GLU A N 1
ATOM 924 C CA . GLU A 1 122 ? 17.012 -2.431 2.029 1.00 83.56 122 GLU A CA 1
ATOM 925 C C . GLU A 1 122 ? 18.315 -2.143 1.276 1.00 83.56 122 GLU A C 1
ATOM 927 O O . GLU A 1 122 ? 19.054 -1.206 1.582 1.00 83.56 122 GLU A O 1
ATOM 932 N N . TRP A 1 123 ? 18.612 -2.968 0.273 1.00 81.50 123 TRP A N 1
ATOM 933 C CA . TRP A 1 123 ? 19.868 -2.890 -0.458 1.00 81.50 123 TRP A CA 1
ATOM 934 C C . TRP A 1 123 ? 19.686 -3.297 -1.909 1.00 81.50 123 TRP A C 1
ATOM 936 O O . TRP A 1 123 ? 19.133 -4.360 -2.194 1.00 81.50 123 TRP A O 1
ATOM 946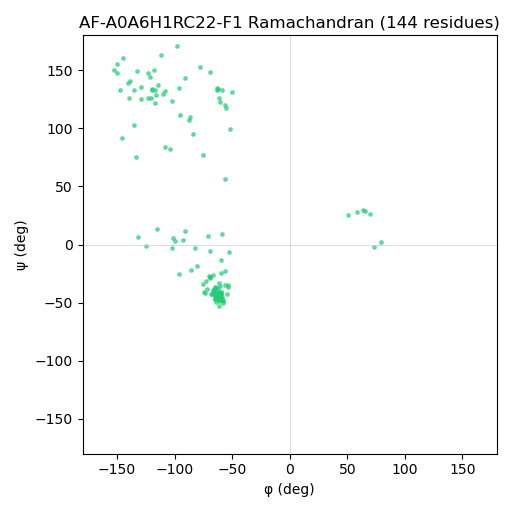 N N . SER A 1 124 ? 20.235 -2.482 -2.813 1.00 82.06 124 SER A N 1
ATOM 947 C CA . SER A 1 124 ? 20.340 -2.798 -4.234 1.00 82.06 124 SER A CA 1
ATOM 948 C C . SER A 1 124 ? 21.786 -2.961 -4.679 1.00 82.06 124 SER A C 1
ATOM 950 O O . SER A 1 124 ? 22.649 -2.165 -4.313 1.00 82.06 124 SER A O 1
ATOM 952 N N . LEU A 1 125 ? 22.050 -3.987 -5.492 1.00 83.81 125 LEU A N 1
ATOM 953 C CA . LEU A 1 125 ? 23.374 -4.207 -6.073 1.00 83.81 125 LEU A CA 1
ATOM 954 C C . LEU A 1 125 ? 23.749 -3.028 -6.994 1.00 83.81 125 LEU A C 1
ATOM 956 O O . LEU A 1 125 ? 22.919 -2.617 -7.815 1.00 83.81 125 LEU A O 1
ATOM 960 N N . PRO A 1 126 ? 24.980 -2.486 -6.910 1.00 88.50 126 PRO A N 1
ATOM 961 C CA . PRO A 1 126 ? 25.428 -1.402 -7.788 1.00 88.50 126 PRO A CA 1
ATOM 962 C C . PRO A 1 126 ? 25.253 -1.707 -9.283 1.00 88.50 126 PRO A C 1
ATOM 964 O O . PRO A 1 126 ? 24.921 -0.818 -10.074 1.00 88.50 126 PRO A O 1
ATOM 967 N N . GLU A 1 127 ? 25.427 -2.968 -9.676 1.00 83.88 127 GLU A N 1
ATOM 968 C CA . GLU A 1 127 ? 25.249 -3.448 -11.045 1.00 83.88 127 GLU A CA 1
ATOM 969 C C . GLU A 1 127 ? 23.789 -3.335 -11.494 1.00 83.88 127 GLU A C 1
ATOM 971 O O . GLU A 1 127 ? 23.521 -2.888 -12.610 1.00 83.88 127 GLU A O 1
ATOM 976 N N . ASP A 1 128 ? 22.839 -3.662 -10.616 1.00 80.94 128 ASP A N 1
ATOM 977 C CA . ASP A 1 128 ? 21.408 -3.566 -10.906 1.00 80.94 128 ASP A CA 1
ATOM 978 C C . ASP A 1 128 ? 20.937 -2.108 -10.969 1.00 80.94 128 ASP A C 1
ATOM 980 O O . ASP A 1 128 ? 20.160 -1.745 -11.857 1.00 80.94 128 ASP A O 1
ATOM 984 N N . CYS A 1 129 ? 21.464 -1.242 -10.097 1.00 84.38 129 CYS A N 1
ATOM 985 C CA . CYS A 1 129 ? 21.250 0.205 -10.180 1.00 84.38 129 CYS A CA 1
ATOM 986 C C . CYS A 1 129 ? 21.755 0.759 -11.520 1.00 84.38 129 CYS A C 1
ATOM 988 O O . CYS A 1 129 ? 21.030 1.466 -12.227 1.00 84.38 129 CYS A O 1
ATOM 990 N N . THR A 1 130 ? 22.975 0.383 -11.912 1.00 87.44 130 THR A N 1
ATOM 991 C CA . THR A 1 130 ? 23.580 0.779 -13.192 1.00 87.44 130 THR A CA 1
ATOM 992 C C . THR A 1 130 ? 22.737 0.296 -14.370 1.00 87.44 130 THR A C 1
ATOM 994 O O . THR A 1 130 ? 22.432 1.058 -15.294 1.00 87.44 130 THR A O 1
ATOM 997 N N . LEU A 1 131 ? 22.305 -0.963 -14.327 1.00 83.06 131 LEU A N 1
ATOM 998 C CA . LEU A 1 131 ? 21.473 -1.569 -15.354 1.00 83.06 131 LEU A CA 1
ATOM 999 C C . LEU A 1 131 ? 20.130 -0.845 -15.503 1.00 83.06 131 LEU A C 1
ATOM 1001 O O . LEU A 1 131 ? 19.693 -0.598 -16.637 1.00 83.06 131 LEU A O 1
ATOM 1005 N N . GLY A 1 132 ? 19.505 -0.495 -14.375 1.00 83.94 132 GLY A N 1
ATOM 1006 C CA . GLY A 1 132 ? 18.258 0.259 -14.301 1.00 83.94 132 GLY A CA 1
ATOM 1007 C C . GLY A 1 132 ? 18.382 1.647 -14.926 1.00 83.94 132 GLY A C 1
ATOM 1008 O O . GLY A 1 132 ? 17.587 1.995 -15.800 1.00 83.94 132 GLY A O 1
ATOM 1009 N N . VAL A 1 133 ? 19.428 2.402 -14.576 1.00 89.44 133 VAL A N 1
ATOM 1010 C CA . VAL A 1 133 ? 19.689 3.735 -15.154 1.00 89.44 133 VAL A CA 1
ATOM 1011 C C . VAL A 1 133 ? 19.918 3.649 -16.661 1.00 89.44 133 VAL A C 1
ATOM 1013 O O . VAL A 1 133 ? 19.314 4.399 -17.427 1.00 89.44 133 VAL A O 1
ATOM 1016 N N . GLN A 1 134 ? 20.734 2.697 -17.120 1.00 89.88 134 GLN A N 1
ATOM 1017 C CA . GLN A 1 134 ? 20.977 2.510 -18.550 1.00 89.88 134 GLN A CA 1
ATOM 1018 C C . GLN A 1 134 ? 19.705 2.130 -19.320 1.00 89.88 134 GLN A C 1
ATOM 1020 O O . GLN A 1 134 ? 19.538 2.544 -20.466 1.00 89.88 134 GLN A O 1
ATOM 1025 N N . LEU A 1 135 ? 18.824 1.316 -18.723 1.00 86.31 135 LEU A N 1
ATOM 1026 C CA . LEU A 1 135 ? 17.540 0.958 -19.330 1.00 86.31 135 LEU A CA 1
ATOM 1027 C C . LEU A 1 135 ? 16.652 2.194 -19.475 1.00 86.31 135 LEU A C 1
ATOM 1029 O O . LEU A 1 135 ? 16.137 2.451 -20.561 1.00 86.31 135 LEU A O 1
ATOM 1033 N N . MET A 1 136 ? 16.512 2.959 -18.392 1.00 87.94 136 MET A N 1
ATOM 1034 C CA . MET A 1 136 ? 15.714 4.180 -18.355 1.00 87.94 136 MET A CA 1
ATOM 1035 C C . MET A 1 136 ? 16.200 5.189 -19.399 1.00 87.94 136 MET A C 1
ATOM 1037 O O . MET A 1 136 ? 15.399 5.666 -20.198 1.00 87.94 136 MET A O 1
ATOM 1041 N N . ALA A 1 137 ? 17.511 5.443 -19.464 1.00 90.69 137 ALA A N 1
ATOM 1042 C CA . ALA A 1 137 ? 18.103 6.345 -20.451 1.00 90.69 137 ALA A CA 1
ATOM 1043 C C . ALA A 1 137 ? 17.816 5.890 -21.889 1.00 90.69 137 ALA A C 1
ATOM 1045 O O . ALA A 1 137 ? 17.395 6.680 -22.731 1.00 90.69 137 ALA A O 1
ATOM 1046 N N . LYS A 1 138 ? 17.982 4.593 -22.167 1.00 89.31 138 LYS A N 1
ATOM 1047 C CA . LYS A 1 138 ? 17.700 4.000 -23.478 1.00 89.31 138 LYS A CA 1
ATOM 1048 C C . LYS A 1 138 ? 16.239 4.183 -23.898 1.00 89.31 138 LYS A C 1
ATOM 1050 O O . LYS A 1 138 ? 15.986 4.544 -25.046 1.00 89.31 138 LYS A O 1
ATOM 1055 N N . VAL A 1 139 ? 15.294 3.928 -22.993 1.00 87.56 139 VAL A N 1
ATOM 1056 C CA . VAL A 1 139 ? 13.855 4.109 -23.251 1.00 87.56 139 VAL A CA 1
ATOM 1057 C C . VAL A 1 139 ? 13.534 5.584 -23.487 1.00 87.56 139 VAL A C 1
ATOM 1059 O O . VAL A 1 139 ? 12.884 5.894 -24.480 1.00 87.56 139 VAL A O 1
ATOM 1062 N N . ALA A 1 140 ? 14.041 6.482 -22.638 1.00 89.88 140 ALA A N 1
ATOM 1063 C CA . ALA A 1 140 ? 13.811 7.922 -2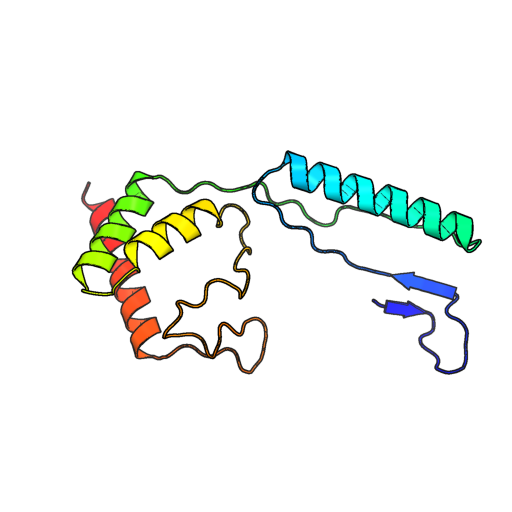2.747 1.00 89.88 140 ALA A CA 1
ATOM 1064 C C . ALA A 1 140 ? 14.338 8.503 -24.068 1.00 89.88 140 ALA A C 1
ATOM 1066 O O . ALA A 1 140 ? 13.609 9.210 -24.752 1.00 89.88 140 ALA A O 1
ATOM 1067 N N . ILE A 1 141 ? 15.562 8.145 -24.475 1.00 92.62 141 ILE A N 1
ATOM 1068 C CA . ILE A 1 141 ? 16.124 8.551 -25.775 1.00 92.62 141 ILE A CA 1
ATOM 1069 C C . ILE A 1 141 ? 15.258 8.039 -26.929 1.00 92.62 141 ILE A C 1
ATOM 1071 O O . ILE A 1 141 ? 15.038 8.760 -27.893 1.00 92.62 141 ILE A O 1
ATOM 1075 N N . GLY A 1 142 ? 14.755 6.803 -26.835 1.00 88.56 142 GLY A N 1
ATOM 1076 C CA . GLY A 1 142 ? 13.843 6.261 -27.842 1.00 88.56 142 GLY A CA 1
ATOM 1077 C C . GLY A 1 142 ? 12.563 7.082 -27.979 1.00 88.56 142 GLY A C 1
ATOM 1078 O O . GLY A 1 142 ? 12.150 7.342 -29.092 1.00 88.56 142 GLY A O 1
ATOM 1079 N N . LEU A 1 143 ? 11.977 7.515 -26.861 1.00 88.31 143 LEU A N 1
ATOM 1080 C CA . LEU A 1 143 ? 10.753 8.324 -26.851 1.00 88.31 143 LEU A CA 1
ATOM 1081 C C . LEU A 1 143 ? 10.956 9.755 -27.366 1.00 88.31 143 LEU A C 1
ATOM 1083 O O . LEU A 1 143 ? 10.004 10.358 -27.836 1.00 88.31 143 LEU A O 1
ATOM 1087 N N . LEU A 1 144 ? 12.163 10.313 -27.244 1.00 91.31 144 LEU A N 1
ATOM 1088 C CA . LEU A 1 144 ? 12.476 11.666 -27.722 1.00 91.31 144 LEU A CA 1
ATOM 1089 C C . LEU A 1 144 ? 12.755 11.733 -29.229 1.00 91.31 144 LEU A C 1
ATOM 1091 O O 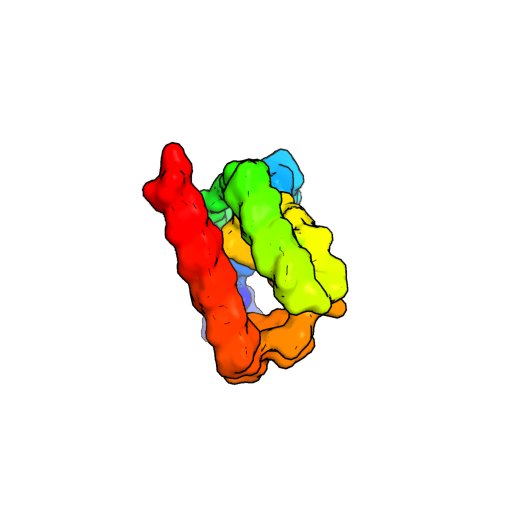. LEU A 1 144 ? 12.747 12.823 -29.791 1.00 91.31 144 LEU A O 1
ATOM 1095 N N . ASN A 1 145 ? 13.065 10.596 -29.850 1.00 90.19 145 ASN A N 1
ATOM 1096 C CA . ASN A 1 145 ? 13.430 10.508 -31.263 1.00 90.19 145 ASN A CA 1
ATOM 1097 C C . ASN A 1 145 ? 12.269 10.048 -32.162 1.00 90.19 145 ASN A C 1
ATOM 1099 O O . ASN A 1 145 ? 12.493 9.856 -33.358 1.00 90.19 145 ASN A O 1
ATOM 1103 N N . ASP A 1 146 ? 11.078 9.845 -31.593 1.00 80.81 146 ASP A N 1
ATOM 1104 C CA . ASP A 1 146 ? 9.835 9.593 -32.334 1.00 80.81 146 ASP A CA 1
ATOM 1105 C C . ASP A 1 146 ? 9.059 10.895 -32.560 1.00 80.81 146 ASP A C 1
ATOM 1107 O O . ASP A 1 146 ? 8.410 11.002 -33.625 1.00 80.81 146 ASP A O 1
#

Foldseek 3Di:
DDFPPPDPPDDTPDDDDDDDDDDLDPVVRVVVLVVVVVVVVVVCVVVVHDPPDDDDPDDQAQDADDVVLLQLLLVLVVVVVDPCVSVVSVVCRSRCRPVPPPDLPPPPDPFFPSSDDPDPSTGGDPVVVVVVVVSVVVSVVVVVVD

pLDDT: mean 82.45, std 15.4, range [35.44, 98.0]

Sequence (146 aa):
MNTLPQQVNVVPAAATLTVDLRAPEEAVLAKAESAIRHFAEDVALAYGCELTTCERMSRTAPATFDPAVVDRVADRVEARGLPGAQALVRRRARRAATRHDLPDRDGVRRSQRDGISHSPDEWSLPEDCTLGVQLMAKVAIGLLND

Solvent-accessible surface area (backbone atoms only — not comparable to full-atom values): 9146 Å² total; per-residue (Å²): 120,49,58,32,88,74,47,99,91,52,86,64,83,45,76,50,78,85,84,88,85,86,53,81,44,70,69,58,40,52,51,51,54,53,50,52,51,54,51,49,49,53,50,18,60,76,71,75,49,78,77,88,79,89,79,84,91,78,86,80,74,67,46,78,66,61,65,70,59,53,50,54,50,20,52,60,44,41,76,68,72,44,86,68,43,34,61,49,47,56,52,45,49,70,41,48,14,35,93,75,61,69,73,75,77,71,91,77,58,101,41,27,61,88,54,47,66,99,48,95,77,41,46,66,46,70,67,51,54,51,51,49,52,54,48,51,51,53,50,52,55,54,66,74,74,110